Protein AF-A0A0J1JDV2-F1 (afdb_monomer_lite)

Secondary structure (DSSP, 8-state):
----EEEEHHHHHHHHHHHHHHHHHHHHHHHHHHHHHHH--SHHHHHHHHHHHHHHHHHHHHHHHHHHHHHHHHTTSS--SEEEE-

Sequence (86 aa):
MSDVKRISREKFTSSLIVMALVSLCAAGLSIYHYQEALLIYFDDERVLTYVLAGCAGGMALILALGVIRGILVLKGVIKTDIEFIN

Radius of gyration: 18.14 Å; chains: 1; bounding box: 40×27×46 Å

pLDDT: mean 82.77, std 9.38, range [41.84, 92.0]

Organism: NCBI:txid754436

Foldseek 3Di:
DPPQAEDALVVLVVVLVVLLVQLVVLLVQLVVLLVVLVVDPDPVSSVVSNVSSVVSNVSSVVSVVVSVVSVCVSVVVDDDSYHHDD

Structure (mmCIF, N/CA/C/O backbone):
data_AF-A0A0J1JDV2-F1
#
_entry.id   AF-A0A0J1JDV2-F1
#
loop_
_atom_site.group_PDB
_atom_site.id
_atom_site.type_symbol
_atom_site.label_atom_id
_atom_site.label_alt_id
_atom_site.label_comp_id
_atom_site.label_asym_id
_atom_site.label_entity_id
_atom_site.label_seq_id
_atom_site.pdbx_PDB_ins_code
_atom_site.Cartn_x
_atom_site.Cartn_y
_atom_site.Cartn_z
_atom_site.occupancy
_atom_site.B_iso_or_equiv
_atom_site.auth_seq_id
_atom_site.aut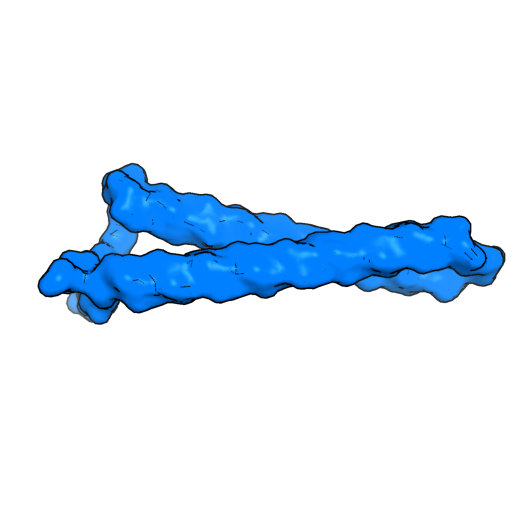h_comp_id
_atom_site.auth_asym_id
_atom_site.auth_atom_id
_atom_site.pdbx_PDB_model_num
ATOM 1 N N . MET A 1 1 ? -11.125 -21.830 22.908 1.00 41.84 1 MET A N 1
ATOM 2 C CA . MET A 1 1 ? -11.389 -20.416 23.238 1.00 41.84 1 MET A CA 1
ATOM 3 C C . MET A 1 1 ? -10.534 -19.593 22.302 1.00 41.84 1 MET A C 1
ATOM 5 O O . MET A 1 1 ? -9.321 -19.679 22.403 1.00 41.84 1 MET A O 1
ATOM 9 N N . SER A 1 2 ? -11.133 -18.935 21.311 1.00 50.94 2 SER A N 1
ATOM 10 C CA . SER A 1 2 ? -10.437 -17.923 20.516 1.00 50.94 2 SER A CA 1
ATOM 11 C C . SER A 1 2 ? -10.249 -16.705 21.416 1.00 50.94 2 SER A C 1
ATOM 13 O O . SER A 1 2 ? -11.229 -16.130 21.885 1.00 50.94 2 SER A O 1
ATOM 15 N N . ASP A 1 3 ? -9.001 -16.373 21.736 1.00 55.88 3 ASP A N 1
ATOM 16 C CA . ASP A 1 3 ? -8.684 -15.200 22.545 1.00 55.88 3 ASP A CA 1
ATOM 17 C C . ASP A 1 3 ? -9.137 -13.940 21.804 1.00 55.88 3 ASP A C 1
ATOM 19 O O . ASP A 1 3 ? -8.551 -13.534 20.798 1.00 55.88 3 ASP A O 1
ATOM 23 N N . VAL A 1 4 ? -10.220 -13.335 22.289 1.00 64.62 4 VAL A N 1
ATOM 24 C CA . VAL A 1 4 ? -10.760 -12.096 21.735 1.00 64.62 4 VAL A CA 1
ATOM 25 C C . VAL A 1 4 ? -9.753 -10.984 21.995 1.00 64.62 4 VAL A C 1
ATOM 27 O O . VAL A 1 4 ? -9.472 -10.619 23.141 1.00 64.62 4 VAL A O 1
ATOM 30 N N . LYS A 1 5 ? -9.181 -10.435 20.922 1.00 71.62 5 LYS A N 1
ATOM 31 C CA . LYS A 1 5 ? -8.155 -9.400 21.038 1.00 71.62 5 LYS A CA 1
ATOM 32 C C . LYS A 1 5 ? -8.838 -8.057 21.249 1.00 71.62 5 LYS A C 1
ATOM 34 O O . LYS A 1 5 ? -9.430 -7.495 20.331 1.00 71.62 5 LYS A O 1
ATOM 39 N N . ARG A 1 6 ? -8.743 -7.536 22.469 1.00 75.88 6 ARG A N 1
ATOM 40 C CA . ARG A 1 6 ? -9.317 -6.241 22.826 1.00 75.88 6 ARG A CA 1
ATOM 41 C C . ARG A 1 6 ? -8.374 -5.098 22.456 1.00 75.88 6 ARG A C 1
ATOM 43 O O . ARG A 1 6 ? -7.236 -5.054 22.922 1.00 75.88 6 ARG A O 1
ATOM 50 N N . ILE A 1 7 ? -8.832 -4.175 21.616 1.00 80.56 7 ILE A N 1
ATOM 51 C CA . ILE A 1 7 ? -8.040 -3.038 21.121 1.00 80.56 7 ILE A CA 1
ATOM 52 C C . ILE A 1 7 ? -8.875 -1.759 21.216 1.00 80.56 7 ILE A C 1
ATOM 54 O O . ILE A 1 7 ? -10.070 -1.784 20.945 1.00 80.56 7 ILE A O 1
ATOM 58 N N . SER A 1 8 ? -8.259 -0.624 21.570 1.00 84.06 8 SER A N 1
ATOM 59 C CA . SER A 1 8 ? -8.971 0.657 21.518 1.00 84.06 8 SER A CA 1
ATOM 60 C C . SER A 1 8 ? -9.155 1.134 20.080 1.00 84.06 8 SER A C 1
ATOM 62 O O . SER A 1 8 ? -8.277 0.964 19.224 1.00 84.06 8 SER A O 1
ATOM 64 N N . ARG A 1 9 ? -10.299 1.767 19.807 1.00 81.69 9 ARG A N 1
ATOM 65 C CA . ARG A 1 9 ? -10.636 2.259 18.464 1.00 81.69 9 ARG A CA 1
ATOM 66 C C . ARG A 1 9 ? -9.601 3.251 17.933 1.00 81.69 9 ARG A C 1
ATOM 68 O O . ARG A 1 9 ? -9.249 3.204 16.754 1.00 81.69 9 ARG A O 1
ATOM 75 N N . GLU A 1 10 ? -9.070 4.096 18.811 1.00 85.50 10 GLU A N 1
ATOM 76 C CA . GLU A 1 10 ? -8.019 5.064 18.486 1.00 85.50 10 GLU A CA 1
ATOM 77 C C . GLU A 1 10 ? -6.713 4.382 18.071 1.00 85.50 10 GLU A C 1
ATOM 79 O O . GLU A 1 10 ? -6.143 4.724 17.034 1.00 85.50 10 GLU A O 1
ATOM 84 N N . LYS A 1 11 ? -6.265 3.361 18.819 1.00 84.69 11 LYS A N 1
ATOM 85 C CA . LYS A 1 11 ? -5.045 2.607 18.486 1.00 84.69 11 LYS A CA 1
ATOM 86 C C . LYS A 1 11 ? -5.184 1.886 17.151 1.00 84.69 11 LYS A C 1
ATOM 88 O O . LYS A 1 11 ? -4.251 1.890 16.351 1.00 84.69 11 LYS A O 1
ATOM 93 N N . PHE A 1 12 ? -6.351 1.301 16.887 1.00 86.31 12 PHE A N 1
ATOM 94 C CA . PHE A 1 12 ? -6.612 0.631 15.616 1.00 86.31 12 PHE A CA 1
ATOM 95 C C . PHE A 1 12 ? -6.647 1.613 14.440 1.00 86.31 12 PHE A C 1
ATOM 97 O O . PHE A 1 12 ? -6.036 1.361 13.405 1.00 86.31 12 PHE A O 1
ATOM 104 N N . THR A 1 13 ? -7.303 2.763 14.615 1.00 86.75 13 THR A N 1
ATOM 105 C CA . THR A 1 13 ? -7.355 3.819 13.593 1.00 86.75 13 THR A CA 1
ATOM 106 C C . THR A 1 13 ? -5.962 4.376 13.303 1.00 86.75 13 THR A C 1
ATOM 108 O O . THR A 1 13 ? -5.582 4.486 12.141 1.00 86.75 13 THR A O 1
ATOM 111 N N . SER A 1 14 ? -5.161 4.644 14.339 1.00 88.25 14 SER A N 1
ATOM 112 C CA . SER A 1 14 ? -3.769 5.083 14.182 1.00 88.25 14 SER A CA 1
ATOM 113 C C . SER A 1 14 ? -2.930 4.047 13.424 1.00 88.25 14 SER A C 1
ATOM 115 O O . SER A 1 14 ? -2.235 4.386 12.467 1.00 88.25 14 SER A O 1
ATOM 117 N N . SER A 1 15 ? -3.078 2.759 13.754 1.00 87.62 15 SER A N 1
ATOM 118 C CA . SER A 1 15 ? -2.400 1.679 13.028 1.00 87.62 15 SER A CA 1
ATOM 119 C C . SER A 1 15 ? -2.792 1.620 11.546 1.00 87.62 15 SER A C 1
ATOM 121 O O . SER A 1 15 ? -1.932 1.344 10.709 1.00 87.62 15 SER A O 1
ATOM 123 N N . LEU A 1 16 ? -4.057 1.882 11.204 1.00 89.25 16 LEU A N 1
ATOM 124 C CA . LEU A 1 16 ? -4.506 1.934 9.809 1.00 89.25 16 LEU A CA 1
ATOM 125 C C . LEU A 1 16 ? -3.944 3.138 9.057 1.00 89.25 16 LEU A C 1
ATOM 127 O O . LEU A 1 16 ? -3.577 3.001 7.894 1.00 89.25 16 LEU A O 1
ATOM 131 N N . ILE A 1 17 ? -3.841 4.295 9.714 1.00 89.94 17 ILE A N 1
ATOM 132 C CA . ILE A 1 17 ? -3.229 5.494 9.129 1.00 89.94 17 ILE A CA 1
ATOM 133 C C . ILE A 1 17 ? -1.753 5.233 8.815 1.00 89.94 17 ILE A C 1
ATOM 135 O O . ILE A 1 17 ? -1.300 5.539 7.714 1.00 89.94 17 ILE A O 1
ATOM 139 N N . VAL A 1 18 ? -1.014 4.609 9.738 1.00 90.75 18 VAL A N 1
ATOM 140 C CA . VAL A 1 18 ? 0.392 4.236 9.509 1.00 90.75 18 VAL A CA 1
ATOM 141 C C . VAL A 1 18 ? 0.516 3.286 8.315 1.00 90.75 18 VAL A C 1
ATOM 143 O O . VAL A 1 18 ? 1.327 3.529 7.425 1.00 90.75 18 VAL A O 1
ATOM 146 N N . MET A 1 19 ? -0.326 2.251 8.239 1.00 88.69 19 MET A N 1
ATOM 147 C CA . MET A 1 19 ? -0.356 1.328 7.094 1.00 88.69 19 MET A CA 1
ATOM 148 C C . MET A 1 19 ? -0.662 2.047 5.771 1.00 88.69 19 MET A C 1
ATOM 150 O O . MET A 1 19 ? -0.039 1.753 4.750 1.00 88.69 19 MET A O 1
ATOM 154 N N . ALA A 1 20 ? -1.583 3.013 5.782 1.00 89.12 20 ALA A N 1
ATOM 155 C CA . ALA A 1 20 ? -1.916 3.810 4.605 1.00 89.12 20 ALA A CA 1
ATOM 156 C C . ALA A 1 20 ? -0.740 4.688 4.146 1.00 89.12 20 ALA A C 1
ATOM 158 O O . ALA A 1 20 ? -0.466 4.766 2.950 1.00 89.12 20 ALA A O 1
ATOM 159 N N . LEU A 1 21 ? -0.000 5.296 5.078 1.00 92.00 21 LEU A N 1
ATOM 160 C CA . LEU A 1 21 ? 1.202 6.072 4.759 1.00 92.00 21 LEU A CA 1
ATOM 161 C C . LEU A 1 21 ? 2.297 5.195 4.141 1.00 92.00 21 LEU A C 1
ATOM 163 O O . LEU A 1 21 ? 2.879 5.569 3.126 1.00 92.00 21 LEU A O 1
ATOM 167 N N . VAL A 1 22 ? 2.536 4.003 4.695 1.00 91.25 22 VAL A N 1
ATOM 168 C CA . VAL A 1 22 ? 3.509 3.049 4.131 1.00 91.25 22 VAL A CA 1
ATOM 169 C C . VAL A 1 22 ? 3.099 2.623 2.719 1.00 91.25 22 VAL A C 1
ATOM 171 O O . VAL A 1 22 ? 3.937 2.586 1.817 1.00 91.25 22 VAL A O 1
ATOM 174 N N . SER A 1 23 ? 1.806 2.367 2.504 1.00 91.00 23 SER A N 1
ATOM 175 C CA . SER A 1 23 ? 1.257 2.062 1.181 1.00 91.00 23 SER A CA 1
ATOM 176 C C . SER A 1 23 ? 1.509 3.188 0.173 1.00 91.00 23 SER A C 1
ATOM 178 O O . SER A 1 23 ? 1.851 2.906 -0.974 1.00 91.00 23 SER A O 1
ATOM 180 N N . LEU A 1 24 ? 1.359 4.451 0.583 1.00 90.00 24 LEU A N 1
ATOM 181 C CA . LEU A 1 24 ? 1.627 5.609 -0.274 1.00 90.00 24 LEU A CA 1
ATOM 182 C C . LEU A 1 24 ? 3.112 5.730 -0.627 1.00 90.00 24 LEU A C 1
ATOM 184 O O . LEU A 1 24 ? 3.439 5.962 -1.788 1.00 90.00 24 LEU A O 1
ATOM 188 N N . CYS A 1 25 ? 4.014 5.518 0.334 1.00 91.94 25 CYS A N 1
ATOM 189 C CA . CYS A 1 25 ? 5.454 5.525 0.071 1.00 91.94 25 CYS A CA 1
ATOM 190 C C . CYS A 1 25 ? 5.856 4.428 -0.927 1.00 91.94 25 CYS A C 1
ATOM 192 O O . CYS A 1 25 ? 6.603 4.695 -1.866 1.00 91.94 25 CYS A O 1
ATOM 194 N N . ALA A 1 26 ? 5.327 3.211 -0.764 1.00 89.50 26 ALA A N 1
ATOM 195 C CA . ALA A 1 26 ? 5.581 2.105 -1.687 1.00 89.50 26 ALA A CA 1
ATOM 196 C C . ALA A 1 26 ? 5.046 2.393 -3.103 1.00 89.50 26 ALA A C 1
ATOM 198 O O . ALA A 1 26 ? 5.725 2.108 -4.090 1.00 89.50 26 ALA A O 1
ATOM 199 N N . ALA A 1 27 ? 3.872 3.024 -3.212 1.00 88.75 27 ALA A N 1
ATOM 200 C CA . ALA A 1 27 ? 3.335 3.473 -4.495 1.00 88.75 27 ALA A CA 1
ATOM 201 C C . ALA A 1 27 ? 4.220 4.555 -5.141 1.00 88.75 27 ALA A C 1
ATOM 203 O O . ALA A 1 27 ? 4.482 4.496 -6.340 1.00 88.75 27 ALA A O 1
ATOM 204 N N . GLY A 1 28 ? 4.732 5.506 -4.354 1.00 90.12 28 GLY A N 1
ATOM 205 C CA . GLY A 1 28 ? 5.667 6.527 -4.833 1.00 90.12 28 GLY A CA 1
ATOM 206 C C . GLY A 1 28 ? 6.969 5.932 -5.376 1.00 90.12 28 GLY A C 1
ATOM 207 O O . GLY A 1 28 ? 7.397 6.295 -6.469 1.00 90.12 28 GLY A O 1
ATOM 208 N N . LEU A 1 29 ? 7.555 4.964 -4.663 1.00 88.81 29 LEU A N 1
ATOM 209 C CA . LEU A 1 29 ? 8.744 4.230 -5.117 1.00 88.81 29 LEU A CA 1
ATOM 210 C C . LEU A 1 29 ? 8.480 3.439 -6.404 1.00 88.81 29 LEU A C 1
ATOM 212 O O . LEU A 1 29 ? 9.320 3.417 -7.297 1.00 88.81 29 LEU A O 1
ATOM 216 N N . SER A 1 30 ? 7.301 2.824 -6.525 1.00 89.44 30 SER A N 1
ATOM 217 C CA . SER A 1 30 ? 6.887 2.128 -7.748 1.00 89.44 30 SER A CA 1
ATOM 218 C C . SER A 1 30 ? 6.856 3.068 -8.955 1.00 89.44 30 SER A C 1
ATOM 220 O O . SER A 1 30 ? 7.428 2.749 -9.997 1.00 89.44 30 SER A O 1
ATOM 222 N N . ILE A 1 31 ? 6.253 4.253 -8.802 1.00 89.50 31 ILE A N 1
ATOM 223 C CA . ILE A 1 31 ? 6.200 5.271 -9.861 1.00 89.50 31 ILE A CA 1
ATOM 224 C C . ILE A 1 31 ? 7.606 5.762 -10.208 1.00 89.50 31 ILE A C 1
ATOM 226 O O . ILE A 1 31 ? 7.929 5.877 -11.389 1.00 89.50 31 ILE A O 1
ATOM 230 N N . TYR A 1 32 ? 8.441 6.019 -9.199 1.00 90.00 32 TYR A N 1
ATOM 231 C CA . TYR A 1 32 ? 9.823 6.445 -9.399 1.00 90.00 32 TYR A CA 1
ATOM 232 C C . TYR A 1 32 ? 10.610 5.427 -10.233 1.00 90.00 32 TYR A C 1
ATOM 234 O O . TYR A 1 32 ? 11.140 5.783 -11.280 1.00 90.00 32 TYR A O 1
ATOM 242 N N . HIS A 1 33 ? 10.602 4.148 -9.845 1.00 86.44 33 HIS A N 1
ATOM 243 C CA . HIS A 1 33 ? 11.286 3.098 -10.604 1.00 86.44 33 HIS A CA 1
ATOM 244 C C . HIS A 1 33 ? 10.691 2.897 -12.001 1.00 86.44 33 HIS A C 1
ATOM 246 O O . HIS A 1 33 ? 11.420 2.637 -12.952 1.00 86.44 33 HIS A O 1
ATOM 252 N N . TYR A 1 34 ? 9.378 3.058 -12.175 1.00 84.38 34 TYR A N 1
ATOM 253 C CA . TYR A 1 34 ? 8.771 2.991 -13.504 1.00 84.38 34 TYR A CA 1
ATOM 254 C C . TYR A 1 34 ? 9.274 4.116 -14.423 1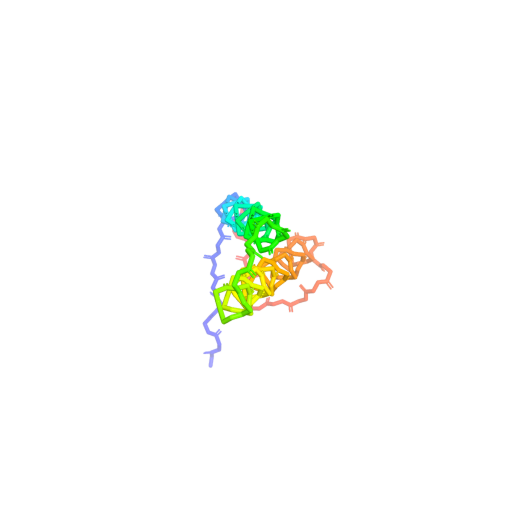.00 84.38 34 TYR A C 1
ATOM 256 O O . TYR A 1 34 ? 9.560 3.879 -15.596 1.00 84.38 34 TYR A O 1
ATOM 264 N N . GLN A 1 35 ? 9.406 5.337 -13.895 1.00 86.31 35 GLN A N 1
ATOM 265 C CA . GLN A 1 35 ? 9.973 6.472 -14.627 1.00 86.31 35 GLN A CA 1
ATOM 266 C C . GLN A 1 35 ? 11.468 6.293 -14.897 1.00 86.31 35 GLN A C 1
ATOM 268 O O . GLN A 1 35 ? 11.931 6.602 -15.990 1.00 86.31 35 GLN A O 1
ATOM 273 N N . GLU A 1 36 ? 12.209 5.757 -13.933 1.00 84.81 36 GLU A N 1
ATOM 274 C CA . GLU A 1 36 ? 13.628 5.437 -14.074 1.00 84.81 36 GLU A CA 1
ATOM 275 C C . GLU A 1 36 ? 13.848 4.393 -15.178 1.00 84.81 36 GLU A C 1
ATOM 277 O O . GLU A 1 36 ? 14.656 4.6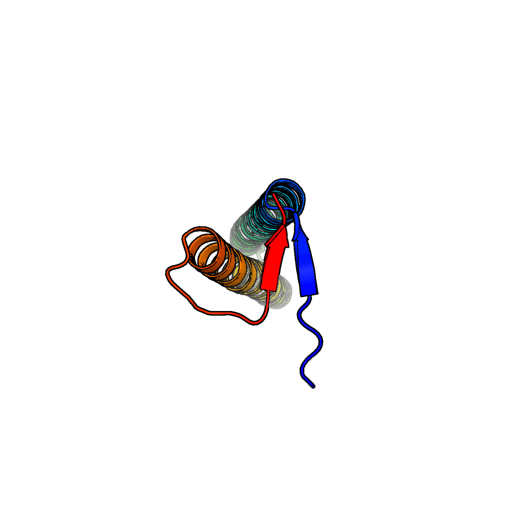11 -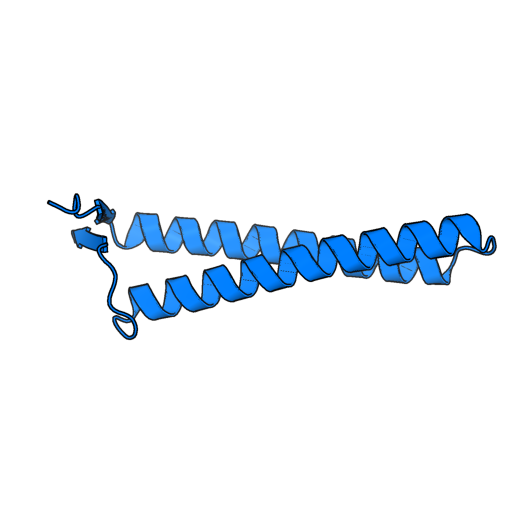16.076 1.00 84.81 36 GLU A O 1
ATOM 282 N N . ALA A 1 37 ? 13.041 3.328 -15.213 1.00 80.69 37 ALA A N 1
ATOM 283 C CA . ALA A 1 37 ? 13.094 2.309 -16.260 1.00 80.69 37 ALA A CA 1
ATOM 284 C C . ALA A 1 37 ? 12.843 2.880 -17.669 1.00 80.69 37 ALA A C 1
ATOM 286 O O . ALA A 1 37 ? 13.447 2.421 -18.635 1.00 80.69 37 ALA A O 1
ATOM 287 N N . LEU A 1 38 ? 12.001 3.909 -17.806 1.00 81.50 38 LEU A N 1
ATOM 288 C CA . LEU A 1 38 ? 11.772 4.576 -19.096 1.00 81.50 38 LEU A CA 1
ATOM 289 C C . LEU A 1 38 ? 12.999 5.346 -19.610 1.00 81.50 38 LEU A C 1
ATOM 291 O O . LEU A 1 38 ? 13.080 5.616 -20.807 1.00 81.50 38 LEU A O 1
ATOM 295 N N . LEU A 1 39 ? 13.932 5.711 -18.727 1.00 82.62 39 LEU A N 1
ATOM 296 C CA . LEU A 1 39 ? 15.128 6.493 -19.051 1.00 82.62 39 LEU A CA 1
ATOM 297 C C . LEU A 1 39 ? 16.386 5.627 -19.233 1.00 82.62 39 LEU A C 1
ATOM 299 O O . LEU A 1 39 ? 17.413 6.135 -19.685 1.00 82.62 39 LEU A O 1
ATOM 303 N N . ILE A 1 40 ? 16.322 4.334 -18.900 1.00 81.44 40 ILE A N 1
ATOM 304 C CA . ILE A 1 40 ? 17.446 3.399 -19.022 1.00 81.44 40 ILE A CA 1
ATOM 305 C C . ILE A 1 40 ? 17.547 2.868 -20.459 1.00 81.44 40 ILE A C 1
ATOM 307 O O . ILE A 1 40 ? 16.602 2.300 -21.009 1.00 81.44 40 ILE A O 1
ATOM 311 N N . TYR A 1 41 ? 18.737 3.016 -21.049 1.00 71.06 41 TYR A N 1
ATOM 312 C CA . TYR A 1 41 ? 19.037 2.603 -22.426 1.00 71.06 41 TYR A CA 1
ATOM 313 C C . TYR A 1 41 ? 19.443 1.127 -22.561 1.00 71.06 41 TYR A C 1
ATOM 315 O O . TYR A 1 41 ? 19.319 0.566 -23.648 1.00 71.06 41 TYR A O 1
ATOM 323 N N . PHE A 1 42 ? 19.917 0.492 -21.485 1.00 76.75 42 PHE A N 1
ATOM 324 C CA . PHE A 1 42 ? 20.330 -0.914 -21.486 1.00 76.75 42 PHE A CA 1
ATOM 325 C C . PHE A 1 42 ? 19.164 -1.838 -21.111 1.00 76.75 42 PHE A C 1
ATOM 327 O O . PHE A 1 42 ? 18.503 -1.633 -20.094 1.00 76.75 42 PHE A O 1
ATOM 334 N N . ASP A 1 43 ? 18.915 -2.873 -21.921 1.00 74.88 43 ASP A N 1
ATOM 335 C CA . ASP A 1 43 ? 17.744 -3.749 -21.756 1.00 74.88 43 ASP A CA 1
ATOM 336 C C . ASP A 1 43 ? 17.734 -4.511 -20.414 1.00 74.88 43 ASP A C 1
ATOM 338 O O . ASP A 1 43 ? 16.683 -4.581 -19.777 1.00 74.88 43 ASP A O 1
ATOM 342 N N . ASP A 1 44 ? 18.875 -5.018 -19.933 1.00 76.31 44 ASP A N 1
ATOM 343 C CA . ASP A 1 44 ? 18.939 -5.793 -18.679 1.00 76.31 44 ASP A CA 1
ATOM 344 C C . ASP A 1 44 ? 18.620 -4.943 -17.433 1.00 76.31 44 ASP A C 1
ATOM 346 O O . ASP A 1 44 ? 17.826 -5.337 -16.573 1.00 76.31 44 ASP A O 1
ATOM 350 N N . GLU A 1 45 ? 19.181 -3.734 -17.355 1.00 73.06 45 GLU A N 1
ATOM 351 C CA . GLU A 1 45 ? 18.926 -2.788 -16.259 1.00 73.06 45 GLU A CA 1
ATOM 352 C C . GLU A 1 45 ? 17.490 -2.246 -16.305 1.00 73.06 45 GLU A C 1
ATOM 354 O O . GLU A 1 45 ? 16.860 -2.026 -15.263 1.00 73.06 45 GLU A O 1
ATOM 359 N N . ARG A 1 46 ? 16.927 -2.100 -17.511 1.00 78.56 46 ARG A N 1
ATOM 360 C CA . ARG A 1 46 ? 15.537 -1.684 -17.704 1.00 78.56 46 ARG A CA 1
ATOM 361 C C . ARG A 1 46 ? 14.560 -2.740 -17.191 1.00 78.56 46 ARG A C 1
ATOM 363 O O . ARG A 1 46 ? 13.616 -2.403 -16.474 1.00 78.56 46 ARG A O 1
ATOM 370 N N . VAL A 1 47 ? 14.780 -4.015 -17.524 1.00 81.88 47 VAL A N 1
ATOM 371 C CA . VAL A 1 47 ? 13.931 -5.124 -17.055 1.00 81.88 47 VAL A CA 1
ATOM 372 C C . VAL A 1 47 ? 13.979 -5.233 -15.533 1.00 81.88 47 VAL A C 1
ATOM 374 O O . VAL A 1 47 ? 12.925 -5.322 -14.902 1.00 81.88 47 VAL A O 1
ATOM 377 N N . LEU A 1 48 ? 15.169 -5.154 -14.929 1.00 85.81 48 LEU A N 1
ATOM 378 C CA . LEU A 1 48 ? 15.316 -5.192 -13.473 1.00 85.81 48 LEU A CA 1
ATOM 379 C C . LEU A 1 48 ? 14.536 -4.058 -12.792 1.00 85.81 48 LEU A C 1
ATOM 381 O O . LEU A 1 48 ? 13.791 -4.297 -11.840 1.00 85.81 48 LEU A O 1
ATOM 385 N N . THR A 1 49 ? 14.648 -2.836 -13.312 1.00 83.56 49 THR A N 1
ATOM 386 C CA . THR A 1 49 ? 13.972 -1.659 -12.750 1.00 83.56 49 THR A CA 1
ATOM 387 C C . THR A 1 49 ? 12.445 -1.747 -12.899 1.00 83.56 49 THR A C 1
ATOM 389 O O . THR A 1 49 ? 11.713 -1.404 -11.967 1.00 83.56 49 THR A O 1
ATOM 392 N N . TYR A 1 50 ? 11.931 -2.314 -13.999 1.00 83.94 50 TYR A N 1
ATOM 393 C CA . TYR A 1 50 ? 10.497 -2.612 -14.133 1.00 83.94 50 TYR A CA 1
ATOM 394 C C . TYR A 1 50 ? 10.008 -3.674 -13.145 1.00 83.94 50 TYR A C 1
ATOM 396 O O . TYR A 1 50 ? 8.911 -3.540 -12.598 1.00 83.94 50 TYR A O 1
ATOM 404 N N . VAL A 1 51 ? 10.804 -4.715 -12.886 1.00 88.38 51 VAL A N 1
ATOM 405 C CA . VAL A 1 51 ? 10.468 -5.733 -11.879 1.00 88.38 51 VAL A CA 1
ATOM 406 C C . VAL A 1 51 ? 10.402 -5.102 -10.487 1.00 88.38 51 VAL A C 1
ATOM 408 O O . VAL A 1 51 ? 9.449 -5.354 -9.751 1.00 88.38 51 VAL A O 1
ATOM 411 N N . LEU A 1 52 ? 11.348 -4.224 -10.142 1.00 86.88 52 LEU A N 1
ATOM 412 C CA . LEU A 1 52 ? 11.328 -3.476 -8.881 1.00 86.88 52 LEU A CA 1
ATOM 413 C C . LEU A 1 52 ? 10.096 -2.567 -8.770 1.00 86.88 52 LEU A C 1
ATOM 415 O O . LEU A 1 52 ? 9.421 -2.578 -7.737 1.00 86.88 52 LEU A O 1
ATOM 419 N N . ALA A 1 53 ? 9.750 -1.849 -9.843 1.00 87.31 53 ALA A N 1
ATOM 420 C CA . ALA A 1 53 ? 8.537 -1.038 -9.906 1.00 87.31 53 ALA A CA 1
ATOM 421 C C . ALA A 1 53 ? 7.275 -1.888 -9.682 1.00 87.31 53 ALA A C 1
ATOM 423 O O . ALA A 1 53 ? 6.413 -1.518 -8.879 1.00 87.31 53 ALA A O 1
ATOM 424 N N . GLY A 1 54 ? 7.186 -3.049 -10.337 1.00 86.62 54 GLY A N 1
ATOM 425 C CA . GLY A 1 54 ? 6.082 -3.996 -10.187 1.00 86.62 54 GLY A CA 1
ATOM 426 C C . GLY A 1 54 ? 5.968 -4.561 -8.770 1.00 86.62 54 GLY A C 1
ATOM 427 O O . GLY A 1 54 ? 4.875 -4.583 -8.207 1.00 86.62 54 GLY A O 1
ATOM 428 N N . CYS A 1 55 ? 7.085 -4.950 -8.151 1.00 89.69 55 CYS A N 1
ATOM 429 C CA . CYS A 1 55 ? 7.122 -5.440 -6.771 1.00 89.69 55 CYS A CA 1
ATOM 430 C C . CYS A 1 55 ? 6.678 -4.368 -5.766 1.00 89.69 55 CYS A C 1
ATOM 432 O O . CYS A 1 55 ? 5.839 -4.641 -4.903 1.00 89.69 55 CYS A O 1
ATOM 434 N N . ALA A 1 56 ? 7.192 -3.141 -5.894 1.00 87.56 56 ALA A N 1
ATOM 435 C CA . ALA A 1 56 ? 6.805 -2.021 -5.038 1.00 87.56 56 ALA A CA 1
ATOM 436 C C . ALA A 1 56 ? 5.315 -1.667 -5.203 1.00 87.56 56 ALA A C 1
ATOM 438 O O . ALA A 1 56 ? 4.606 -1.469 -4.214 1.00 87.56 56 ALA A O 1
ATOM 439 N N . GLY A 1 57 ? 4.817 -1.666 -6.443 1.00 86.62 57 GLY A N 1
ATOM 440 C CA . GLY A 1 57 ? 3.411 -1.408 -6.753 1.00 86.62 57 GLY A CA 1
ATOM 441 C C . GLY A 1 57 ? 2.487 -2.508 -6.231 1.00 86.62 57 GLY A C 1
ATOM 442 O O . GLY A 1 57 ? 1.460 -2.217 -5.621 1.00 86.62 57 GLY A O 1
ATOM 443 N N . GLY A 1 58 ? 2.878 -3.775 -6.387 1.00 90.25 58 GLY A N 1
ATOM 444 C CA . GLY A 1 58 ? 2.144 -4.925 -5.856 1.00 90.25 58 GLY A CA 1
ATOM 445 C C . GLY A 1 58 ? 2.045 -4.899 -4.330 1.00 90.25 58 GLY A C 1
ATOM 446 O O . GLY A 1 58 ? 0.958 -5.066 -3.776 1.00 90.25 58 GLY A O 1
ATOM 447 N N . MET A 1 59 ? 3.154 -4.603 -3.646 1.00 89.38 59 MET A N 1
ATOM 448 C CA . MET A 1 59 ? 3.187 -4.404 -2.191 1.00 89.38 59 MET A CA 1
ATOM 449 C C . MET A 1 59 ? 2.262 -3.266 -1.746 1.00 89.38 59 MET A C 1
ATOM 451 O O . MET A 1 59 ? 1.487 -3.437 -0.803 1.00 89.38 59 MET A O 1
ATOM 455 N N . ALA A 1 60 ? 2.295 -2.126 -2.443 1.00 88.50 60 ALA A N 1
ATOM 456 C CA . ALA A 1 60 ? 1.400 -1.006 -2.167 1.00 88.50 60 ALA A CA 1
ATOM 457 C C . ALA A 1 60 ? -0.076 -1.412 -2.309 1.00 88.50 60 ALA A C 1
ATOM 459 O O . ALA A 1 60 ? -0.902 -1.079 -1.464 1.00 88.50 60 ALA A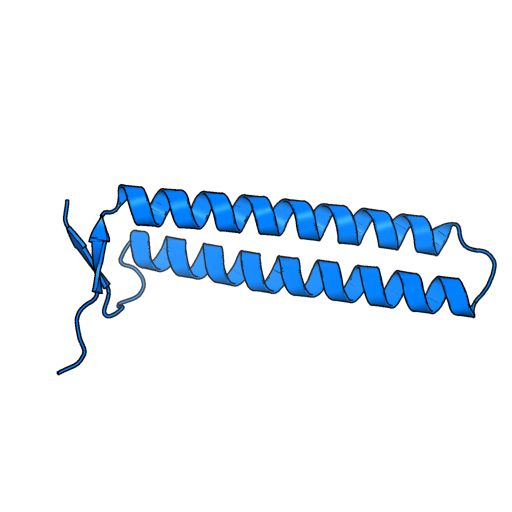 O 1
ATOM 460 N N . LEU A 1 61 ? -0.413 -2.192 -3.336 1.00 90.31 61 LEU A N 1
ATOM 461 C CA . LEU A 1 61 ? -1.783 -2.628 -3.596 1.00 90.31 61 LEU A CA 1
ATOM 462 C C . LEU A 1 61 ? -2.299 -3.591 -2.512 1.00 90.31 61 LEU A C 1
ATOM 464 O O . LEU A 1 61 ? -3.423 -3.442 -2.032 1.00 90.31 61 LEU A O 1
ATOM 468 N N . ILE A 1 62 ? -1.460 -4.528 -2.057 1.00 92.00 62 ILE A N 1
ATOM 469 C CA . ILE A 1 62 ? -1.780 -5.439 -0.944 1.00 92.00 62 ILE A CA 1
ATOM 470 C C . ILE A 1 62 ? -2.015 -4.655 0.353 1.00 92.00 62 ILE A C 1
ATOM 472 O O . ILE A 1 62 ? -2.995 -4.906 1.061 1.00 92.00 62 ILE A O 1
ATOM 476 N N . LEU A 1 63 ? -1.147 -3.686 0.656 1.00 89.81 63 LEU A N 1
ATOM 477 C CA . LEU A 1 63 ? -1.292 -2.830 1.835 1.00 89.81 63 LEU A CA 1
ATOM 478 C C . LEU A 1 63 ? -2.575 -1.995 1.767 1.00 89.81 63 LEU A C 1
ATOM 480 O O . LEU A 1 63 ? -3.316 -1.943 2.751 1.00 89.81 63 LEU A O 1
ATOM 484 N N . ALA A 1 64 ? -2.898 -1.420 0.607 1.00 88.00 64 ALA A N 1
ATOM 485 C CA . ALA A 1 64 ? -4.134 -0.672 0.396 1.00 88.00 64 ALA A CA 1
ATOM 486 C C . ALA A 1 64 ? -5.384 -1.540 0.630 1.00 88.00 64 ALA A C 1
ATOM 488 O O . ALA A 1 64 ? -6.306 -1.122 1.334 1.00 88.00 64 ALA A O 1
ATOM 489 N N . LEU A 1 65 ? -5.404 -2.777 0.121 1.00 90.50 65 LEU A N 1
ATOM 490 C CA . LEU A 1 65 ? -6.490 -3.731 0.380 1.00 90.50 65 LEU A CA 1
ATOM 491 C C . LEU A 1 65 ? -6.608 -4.077 1.873 1.00 90.50 65 LEU A C 1
ATOM 493 O O . LEU A 1 65 ? -7.719 -4.153 2.407 1.00 90.50 65 LEU A O 1
ATOM 497 N N . GLY A 1 66 ? -5.477 -4.238 2.564 1.00 88.69 66 GLY A N 1
ATOM 498 C CA . GLY A 1 66 ? -5.434 -4.437 4.013 1.00 88.69 66 GLY A CA 1
ATOM 499 C C . GLY A 1 66 ? -6.047 -3.267 4.788 1.00 88.69 66 GLY A C 1
ATOM 500 O O . GLY A 1 66 ? -6.859 -3.483 5.691 1.00 88.69 66 GLY A O 1
ATOM 501 N N . VAL A 1 67 ? -5.731 -2.031 4.392 1.00 90.88 67 VAL A N 1
ATOM 502 C CA . VAL A 1 67 ? -6.307 -0.810 4.978 1.00 90.88 67 VAL A CA 1
ATOM 503 C C . VAL A 1 67 ? -7.814 -0.743 4.738 1.00 90.88 67 VAL A C 1
ATOM 505 O O . VAL A 1 67 ? -8.566 -0.511 5.685 1.00 90.88 67 VAL A O 1
ATOM 508 N 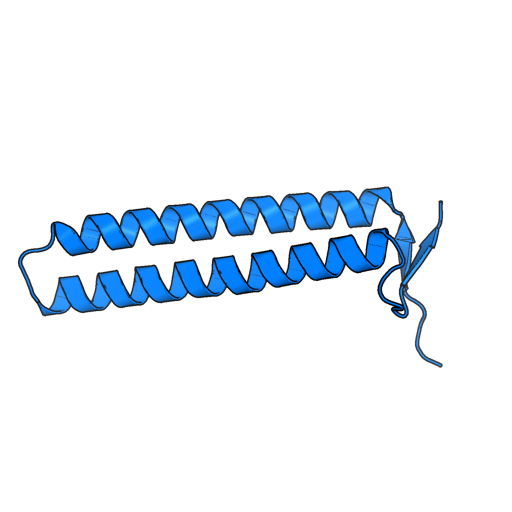N . ILE A 1 68 ? -8.282 -1.009 3.513 1.00 89.56 68 ILE A N 1
ATOM 509 C CA . ILE A 1 68 ? -9.718 -1.032 3.185 1.00 89.56 68 ILE A CA 1
ATOM 510 C C . ILE A 1 68 ? -10.447 -2.050 4.066 1.00 89.56 68 ILE A C 1
ATOM 512 O O . ILE A 1 68 ? -11.460 -1.721 4.685 1.00 89.56 68 ILE A O 1
ATOM 516 N N . ARG A 1 69 ? -9.908 -3.270 4.188 1.00 86.94 69 ARG A N 1
ATOM 517 C CA . ARG A 1 69 ? -10.477 -4.302 5.064 1.00 86.94 69 ARG A CA 1
ATOM 518 C C . ARG A 1 69 ? -10.518 -3.840 6.521 1.00 86.94 69 ARG A C 1
ATOM 520 O O . ARG A 1 69 ? -11.531 -4.041 7.186 1.00 86.94 69 ARG A O 1
ATOM 527 N N . GLY A 1 70 ? -9.467 -3.185 7.009 1.00 85.75 70 GLY A N 1
ATOM 528 C CA . GLY A 1 70 ? -9.436 -2.619 8.357 1.00 85.75 70 GLY A CA 1
ATOM 529 C C . GLY A 1 70 ? -10.484 -1.524 8.584 1.00 85.75 70 GLY A C 1
ATOM 530 O O . GLY A 1 70 ? -11.146 -1.511 9.621 1.00 85.75 70 GLY A O 1
ATOM 531 N N . ILE A 1 71 ? -10.719 -0.654 7.599 1.00 87.19 71 ILE A N 1
ATOM 532 C CA . ILE A 1 71 ? -11.784 0.361 7.659 1.00 87.19 71 ILE A CA 1
ATOM 533 C C . ILE A 1 71 ? -13.170 -0.301 7.705 1.00 87.19 71 ILE A C 1
ATOM 535 O O . ILE A 1 71 ? -14.036 0.129 8.470 1.00 87.19 71 ILE A O 1
ATOM 539 N N . LEU A 1 72 ? -13.392 -1.363 6.925 1.00 85.94 72 LEU A N 1
ATOM 540 C CA . LEU A 1 72 ? -14.649 -2.120 6.947 1.00 85.94 72 LEU A CA 1
ATOM 541 C C . LEU A 1 72 ? -14.901 -2.788 8.309 1.00 85.94 72 LEU A C 1
ATOM 543 O O . LEU A 1 72 ? -16.043 -2.814 8.770 1.00 85.94 72 LEU A O 1
ATOM 547 N N . VAL A 1 73 ? -13.845 -3.261 8.979 1.00 86.56 73 VAL A N 1
ATOM 548 C CA . VAL A 1 73 ? -13.915 -3.767 10.361 1.00 86.56 73 VAL A CA 1
ATOM 549 C C . VAL A 1 73 ? -14.260 -2.643 11.346 1.00 86.56 73 VAL A C 1
ATOM 551 O O . VAL A 1 73 ? -15.162 -2.809 12.163 1.00 86.56 73 VAL A O 1
ATOM 554 N N . LEU A 1 74 ? -13.636 -1.463 11.236 1.00 84.12 74 LEU A N 1
ATOM 555 C CA . LEU A 1 74 ? -13.955 -0.299 12.086 1.00 84.12 74 LEU A CA 1
ATOM 556 C C . LEU A 1 74 ? -15.413 0.157 11.982 1.00 84.12 74 LEU A C 1
ATOM 558 O O . LEU A 1 74 ? -16.002 0.600 12.976 1.00 84.12 74 LEU A O 1
ATOM 562 N N . LYS A 1 75 ? -15.972 0.088 10.769 1.00 82.62 75 LYS A N 1
ATOM 563 C CA . LYS A 1 75 ? -17.372 0.423 10.486 1.00 82.62 75 LYS A CA 1
ATOM 564 C C . LYS A 1 75 ? -18.351 -0.682 10.900 1.00 82.62 75 LYS A C 1
ATOM 566 O O . LYS A 1 75 ? -19.553 -0.473 10.791 1.00 82.62 75 LYS A O 1
ATOM 571 N N . GLY A 1 76 ? -17.861 -1.834 11.365 1.00 79.69 76 GLY A N 1
ATOM 572 C CA . GLY A 1 76 ? -18.694 -2.974 11.752 1.00 79.69 76 GLY A CA 1
ATOM 573 C C . GLY A 1 76 ? -19.350 -3.695 10.571 1.00 79.69 76 GLY A C 1
ATOM 574 O O . GLY A 1 76 ? -20.281 -4.468 10.774 1.00 79.69 76 GLY A O 1
ATOM 575 N N . VAL A 1 77 ? -18.880 -3.454 9.340 1.00 82.44 77 VAL A N 1
ATOM 576 C CA . VAL A 1 77 ? -19.389 -4.119 8.126 1.00 82.44 77 VAL A CA 1
ATOM 577 C C . VAL A 1 77 ? -18.918 -5.575 8.078 1.00 82.44 77 VAL A C 1
ATOM 579 O O . VAL A 1 77 ? -19.650 -6.453 7.630 1.00 82.44 77 VAL A O 1
ATOM 582 N N . ILE A 1 78 ? -17.703 -5.841 8.566 1.00 81.56 78 ILE A N 1
ATOM 583 C CA . ILE A 1 78 ? -17.113 -7.181 8.649 1.00 81.56 78 ILE A CA 1
ATOM 584 C C . ILE A 1 78 ? -16.991 -7.575 10.122 1.00 81.56 78 ILE A C 1
ATOM 586 O O . ILE A 1 78 ? -16.428 -6.825 10.918 1.00 81.56 78 ILE A O 1
ATOM 590 N N . LYS A 1 79 ? -17.488 -8.767 10.477 1.00 69.38 79 LYS A N 1
ATOM 591 C CA . LYS A 1 79 ? -17.297 -9.356 11.809 1.00 69.38 79 LYS A CA 1
ATOM 592 C C . LYS A 1 79 ? -15.902 -9.975 11.913 1.00 69.38 79 LYS A C 1
ATOM 594 O O . LYS A 1 79 ? -15.498 -10.752 11.052 1.00 69.38 79 LYS A O 1
ATOM 599 N N . THR A 1 80 ? -15.189 -9.640 12.979 1.00 72.06 80 THR A N 1
ATOM 600 C CA . THR A 1 80 ? -13.867 -10.178 13.329 1.00 72.06 80 THR A CA 1
ATOM 601 C C . THR A 1 80 ? -13.800 -10.406 14.833 1.00 72.06 80 THR A C 1
ATOM 603 O O . THR A 1 80 ? -14.511 -9.726 15.567 1.00 72.06 80 THR A O 1
ATOM 606 N N . ASP A 1 81 ? -12.897 -11.272 15.297 1.00 72.12 81 ASP A N 1
ATOM 607 C CA . ASP A 1 81 ? -12.651 -11.562 16.727 1.00 72.12 81 ASP A CA 1
ATOM 608 C C . ASP A 1 81 ? -11.959 -10.407 17.494 1.00 72.12 81 ASP A C 1
ATOM 610 O O . ASP A 1 81 ? -11.230 -10.618 18.465 1.00 72.12 81 ASP A O 1
ATOM 614 N N . ILE A 1 82 ? -12.140 -9.167 17.030 1.00 70.50 82 ILE A N 1
ATOM 615 C CA . ILE A 1 82 ? -11.581 -7.952 17.622 1.00 70.50 82 ILE A CA 1
ATOM 616 C C . ILE A 1 82 ? -12.726 -7.209 18.306 1.00 70.50 82 ILE A C 1
ATOM 618 O O . ILE A 1 82 ? -13.650 -6.742 17.641 1.00 70.50 82 ILE A O 1
ATOM 622 N N . GLU A 1 83 ? -12.644 -7.072 19.627 1.00 74.56 83 GLU A N 1
ATOM 623 C CA . GLU A 1 83 ? -13.553 -6.226 20.401 1.00 74.56 83 GLU A CA 1
ATOM 624 C C . GLU A 1 83 ? -12.933 -4.841 20.591 1.00 74.56 83 GLU A C 1
ATOM 626 O O . GLU A 1 83 ? -11.811 -4.703 21.093 1.00 74.56 83 GLU A O 1
ATOM 631 N N . PHE A 1 84 ? -13.674 -3.803 20.201 1.00 74.56 84 PHE A N 1
ATOM 632 C CA . PHE A 1 84 ? -13.268 -2.423 20.436 1.00 74.56 84 PHE A CA 1
ATOM 633 C C . PHE A 1 84 ? -13.658 -2.002 21.853 1.00 74.56 84 PHE A C 1
ATOM 635 O O . PHE A 1 84 ? -14.844 -1.860 22.147 1.00 74.56 84 PHE A O 1
ATOM 642 N N . ILE A 1 85 ? -12.665 -1.792 22.723 1.00 73.12 85 ILE A N 1
ATOM 643 C CA . ILE A 1 85 ? -12.892 -1.137 24.018 1.00 73.12 85 ILE A CA 1
ATOM 644 C C . ILE A 1 85 ? -12.866 0.372 23.763 1.00 73.12 85 ILE A C 1
ATOM 646 O O . ILE A 1 85 ? -11.910 0.872 23.161 1.00 73.12 85 ILE A O 1
ATOM 650 N N . ASN A 1 86 ? -13.928 1.067 24.166 1.00 58.25 86 ASN A N 1
ATOM 651 C CA . ASN A 1 86 ? -14.010 2.524 24.106 1.00 58.25 86 ASN A CA 1
ATOM 652 C C . ASN A 1 86 ? -13.275 3.154 25.290 1.00 58.25 86 ASN A C 1
ATOM 654 O O . ASN A 1 86 ? -13.462 2.637 26.415 1.00 58.25 86 ASN A O 1
#